Protein AF-A0A376KQH4-F1 (afdb_monomer)

Mean predicted aligned error: 8.5 Å

Secondary structure (DSSP, 8-state):
----SS-SS-PPPB-PPPPPTTS---SPPHHHHHHHTT--B---S-TTSHHHHHHHHHH--S-EEEES--SPPPHHHHTT-TT-EEEEESSSTTTT-SS-HHHHHHHTT-SEEEEEEEE--SSTT-SPEEEEEEEE------------

Nearest PDB structures (foldseek):
  5j63-assembly3_C  TM=9.941E-01  e=9.410E-21  Escherichia coli H736
  5j63-assembly1_A  TM=9.961E-01  e=7.734E-21  Escherichia coli H736
  5j63-assembly2_B  TM=9.945E-01  e=1.222E-20  Escherichia coli H736
  4wkg-assembly1_F  TM=9.958E-01  e=2.349E-20  Escherichia coli K-12
  2bln-assembly2_B  TM=9.992E-01  e=6.263E-20  Escherichia coli

InterPro domains:
  IPR002376 Formyl transferase, N-terminal [PF00551] (38-139)
  IPR036477 Formyl transferase, N-terminal domain superfamily [SSF53328] (18-140)

Foldseek 3Di:
DDDDDDDDDDDAEAAAADDDPPDDPPDDDPCVVCVVVVHHYDHDPDCQPVVNLVVLLVSQAQEAEAEPHQDDDDPSNQVSHPVGYKYKDFFDPPPQFDPDSVVVCVVVVPQKTWIWIFGDDNDGPPGHTPDIDMDGDDPPDPPPPPPD

Radius of gyration: 18.37 Å; Cα contacts (8 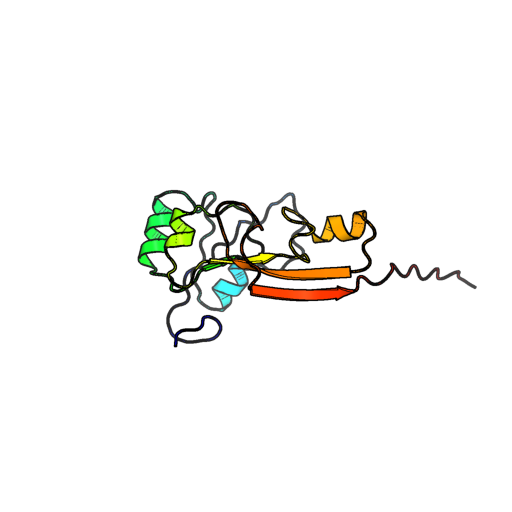Å, |Δi|>4): 207; chains: 1; bounding box: 41×34×65 Å

Solvent-accessible surface area (backbone atoms only — not comparable to full-atom values): 9390 Å² total; per-residue (Å²): 135,96,72,95,78,82,97,76,87,81,78,72,61,46,74,48,74,76,85,53,91,93,50,87,82,86,68,85,58,64,61,57,57,30,53,79,67,75,35,53,70,47,61,63,97,58,64,70,41,67,73,42,43,51,54,51,51,76,65,59,41,60,58,43,81,40,75,79,66,88,69,87,76,46,62,74,60,46,64,52,14,84,79,32,27,35,34,51,40,65,20,51,70,83,48,61,59,75,79,66,31,68,57,50,42,59,75,71,63,47,58,59,46,23,37,23,36,22,35,62,49,89,54,78,79,65,36,60,75,77,46,75,48,83,40,77,46,77,77,84,78,76,77,76,79,71,84,126

Sequence (148 aa):
MKLCWLPVTKLAPFLPIPDNPGEKAFYGSVARLAAERGIPVYAPDDVNHPLWVERIAQLSPDVIFSFYYRHLICDEILQLAPAGAFNLHGSLLPKYRGRAPLNWVLVNGETETGVTLHRMVKRADAGAIVAQLRIAIAPRRYRYYAAS

Organism: Escherichia coli (NCBI:txid562)

Structure (mmCIF, N/CA/C/O backbone):
data_AF-A0A376KQH4-F1
#
_entry.id   AF-A0A376KQH4-F1
#
loop_
_atom_site.group_PDB
_atom_site.id
_atom_site.type_symbol
_atom_site.label_atom_id
_atom_site.label_alt_id
_atom_site.label_comp_id
_atom_site.label_asym_id
_atom_site.label_entity_id
_atom_site.label_seq_id
_atom_site.pdbx_PDB_ins_code
_atom_site.Cartn_x
_atom_site.Cartn_y
_atom_site.Cartn_z
_atom_site.occupancy
_atom_site.B_iso_or_equiv
_atom_site.auth_seq_id
_atom_site.auth_comp_id
_atom_site.auth_asym_id
_atom_site.auth_atom_id
_atom_site.pdbx_PDB_model_num
ATOM 1 N N . MET A 1 1 ? -22.522 -10.847 3.068 1.00 29.39 1 MET A N 1
ATOM 2 C CA . MET A 1 1 ? -21.089 -11.091 2.797 1.00 29.39 1 MET A CA 1
ATOM 3 C C . MET A 1 1 ? -20.464 -9.745 2.442 1.00 29.39 1 MET A C 1
ATOM 5 O O . MET A 1 1 ? -20.775 -9.215 1.386 1.00 29.39 1 MET A O 1
ATOM 9 N N . LYS A 1 2 ? -19.743 -9.111 3.377 1.00 24.89 2 LYS A N 1
ATOM 10 C CA . LYS A 1 2 ? -19.206 -7.748 3.228 1.00 24.89 2 LYS A CA 1
ATOM 11 C C . LYS A 1 2 ? -17.871 -7.808 2.472 1.00 24.89 2 LYS A C 1
ATOM 13 O O . LYS A 1 2 ? -16.855 -8.163 3.056 1.00 24.89 2 LYS A O 1
ATOM 18 N N . LEU A 1 3 ? -17.892 -7.528 1.171 1.00 26.44 3 LEU A N 1
ATOM 19 C CA . LEU A 1 3 ? -16.695 -7.326 0.351 1.00 26.44 3 LEU A CA 1
ATOM 20 C C . LEU A 1 3 ? -16.523 -5.826 0.115 1.00 26.44 3 LEU A C 1
ATOM 22 O O . LEU A 1 3 ? -17.454 -5.148 -0.310 1.00 26.44 3 LEU A O 1
ATOM 26 N N . CYS A 1 4 ? -15.336 -5.313 0.413 1.00 29.00 4 CYS A N 1
ATOM 27 C CA . CYS A 1 4 ? -14.993 -3.913 0.237 1.00 29.00 4 CYS A CA 1
ATOM 28 C C . CYS A 1 4 ? -14.463 -3.703 -1.185 1.00 29.00 4 CYS A C 1
ATOM 30 O O . CYS A 1 4 ? -13.366 -4.159 -1.492 1.00 29.00 4 CYS A O 1
ATOM 32 N N . TRP A 1 5 ? -15.302 -3.108 -2.033 1.00 34.28 5 TRP A N 1
ATOM 33 C CA . TRP A 1 5 ? -15.055 -2.061 -3.042 1.00 34.28 5 TRP A CA 1
ATOM 34 C C . TRP A 1 5 ? -16.453 -1.730 -3.636 1.00 34.28 5 TRP A C 1
ATOM 36 O O . TRP A 1 5 ? -17.153 -2.662 -4.016 1.00 34.28 5 TRP A O 1
ATOM 46 N N . LEU A 1 6 ? -16.846 -0.440 -3.726 1.00 28.67 6 LEU A N 1
ATOM 47 C CA . LEU A 1 6 ? -18.142 0.124 -4.223 1.00 28.67 6 LEU A CA 1
ATOM 48 C C . LEU A 1 6 ? -19.269 0.338 -3.155 1.00 28.67 6 LEU A C 1
ATOM 50 O O . LEU A 1 6 ? -19.150 -0.142 -2.032 1.00 28.67 6 LEU A O 1
ATOM 54 N N . PRO A 1 7 ? -20.285 1.197 -3.417 1.00 36.62 7 PRO A N 1
ATOM 55 C CA . PRO A 1 7 ? -20.943 2.056 -2.427 1.00 36.62 7 PRO A CA 1
ATOM 56 C C . PRO A 1 7 ? -21.941 1.311 -1.533 1.00 36.62 7 PRO A C 1
ATOM 58 O O . PRO A 1 7 ? -22.999 0.946 -2.018 1.00 36.62 7 PRO A O 1
ATOM 61 N N . VAL A 1 8 ? -21.669 1.188 -0.227 1.00 27.72 8 VAL A N 1
ATOM 62 C CA . VAL A 1 8 ? -22.680 1.064 0.848 1.00 27.72 8 VAL A CA 1
ATOM 63 C C . VAL A 1 8 ? -22.061 1.581 2.162 1.00 27.72 8 VAL A C 1
ATOM 65 O O . VAL A 1 8 ? -21.148 0.978 2.708 1.00 27.72 8 VAL A O 1
ATOM 68 N N . THR A 1 9 ? -22.559 2.731 2.630 1.00 30.64 9 THR A N 1
ATOM 69 C CA . THR A 1 9 ? -22.520 3.276 4.008 1.00 30.64 9 THR A CA 1
ATO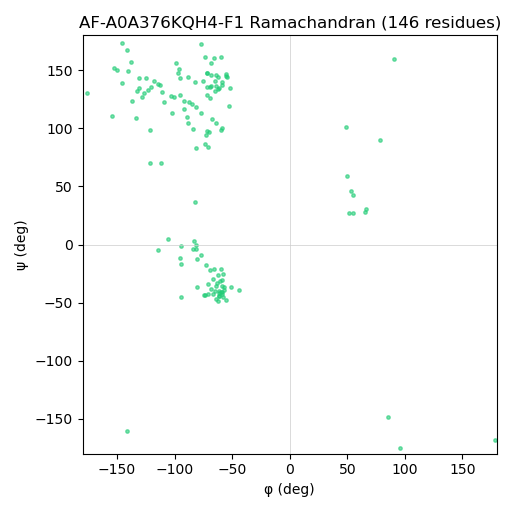M 70 C C . THR A 1 9 ? -21.176 3.296 4.770 1.00 30.64 9 THR A C 1
ATOM 72 O O . THR A 1 9 ? -20.814 2.328 5.427 1.00 30.64 9 THR A O 1
ATOM 75 N N . LYS A 1 10 ? -20.550 4.486 4.807 1.00 30.23 10 LYS A N 1
ATOM 76 C CA . LYS A 1 10 ? -19.358 4.916 5.581 1.00 30.23 10 LYS A CA 1
ATOM 77 C C . LYS A 1 10 ? -17.999 4.462 5.031 1.00 30.23 10 LYS A C 1
ATOM 79 O O . LYS A 1 10 ? -17.435 3.450 5.424 1.00 30.23 10 LYS A O 1
ATOM 84 N N . LEU A 1 11 ? -17.438 5.303 4.162 1.00 41.59 11 LEU A N 1
ATOM 85 C CA . LEU A 1 11 ? -16.007 5.301 3.863 1.00 41.59 11 LEU A CA 1
ATOM 86 C C . LEU A 1 11 ? -15.242 5.805 5.092 1.00 41.59 11 LEU A C 1
ATOM 88 O O . LEU A 1 11 ? -15.536 6.884 5.611 1.00 41.59 11 LEU A O 1
ATOM 92 N N . ALA A 1 12 ? -14.278 5.009 5.552 1.00 52.41 12 ALA A N 1
ATOM 93 C CA . ALA A 1 12 ? -13.262 5.460 6.492 1.00 52.41 12 ALA A CA 1
ATOM 94 C C . ALA A 1 12 ? -12.363 6.526 5.823 1.00 52.41 12 ALA A C 1
ATOM 96 O O . ALA A 1 12 ? -12.334 6.625 4.592 1.00 52.41 12 ALA A O 1
ATOM 97 N N . PRO A 1 13 ? -11.641 7.341 6.604 1.00 57.91 13 PRO A N 1
ATOM 98 C CA . PRO A 1 13 ? -10.820 8.418 6.084 1.00 57.91 13 PRO A CA 1
ATOM 99 C C . PRO A 1 13 ? -9.676 7.911 5.209 1.00 57.91 13 PRO A C 1
ATOM 101 O O . PRO A 1 13 ? -9.060 6.889 5.517 1.00 57.91 13 PRO A O 1
ATOM 104 N N . PHE A 1 14 ? -9.322 8.672 4.175 1.00 63.44 14 PHE A N 1
ATOM 105 C CA . PHE A 1 14 ? -8.050 8.479 3.485 1.00 63.44 14 PHE A CA 1
ATOM 106 C C . PHE A 1 14 ? -6.900 9.026 4.322 1.00 63.44 14 PHE A C 1
ATOM 108 O O . PHE A 1 14 ? -7.010 10.109 4.898 1.00 63.44 14 PHE A O 1
ATOM 115 N N . LEU A 1 15 ? -5.781 8.300 4.308 1.00 57.31 15 LEU A N 1
ATOM 116 C CA . LEU A 1 15 ? -4.529 8.723 4.922 1.00 57.31 15 LEU A CA 1
ATOM 117 C C . LEU A 1 15 ? -3.454 9.020 3.866 1.00 57.31 15 LEU A C 1
ATOM 119 O O . LEU A 1 15 ? -2.544 8.212 3.686 1.00 57.31 15 LEU A O 1
ATOM 123 N N . PRO A 1 16 ? -3.569 10.107 3.078 1.00 57.69 16 PRO A N 1
ATOM 124 C CA . PRO A 1 16 ? -2.507 10.498 2.167 1.00 57.69 16 PRO A CA 1
ATOM 125 C C . PRO A 1 16 ? -1.330 11.093 2.939 1.00 57.69 16 PRO A C 1
ATOM 127 O O . PRO A 1 16 ? -1.459 11.551 4.068 1.00 57.69 16 PRO A O 1
ATOM 130 N N . ILE A 1 17 ? -0.180 11.127 2.286 1.00 56.41 17 ILE A N 1
ATOM 131 C CA . ILE A 1 17 ? 1.000 11.839 2.777 1.00 56.41 17 ILE A CA 1
ATOM 132 C C . ILE A 1 17 ? 0.990 13.220 2.117 1.00 56.41 17 ILE A C 1
ATOM 134 O O . ILE A 1 17 ? 0.590 13.297 0.950 1.0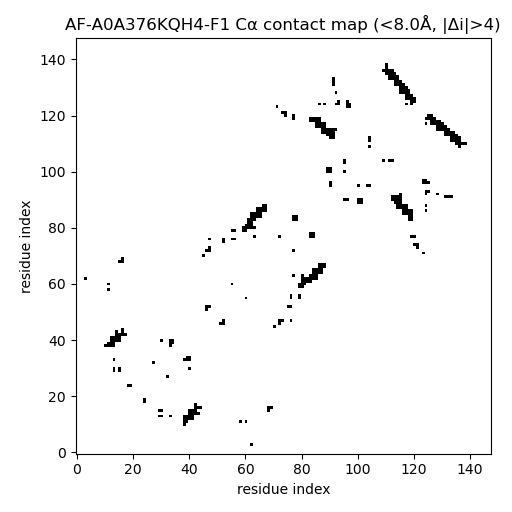0 56.41 17 ILE A O 1
ATOM 138 N N . PRO A 1 18 ? 1.404 14.297 2.808 1.00 60.50 18 PRO A N 1
ATOM 139 C CA . PRO A 1 18 ? 1.561 15.603 2.179 1.00 60.50 18 PRO A CA 1
ATOM 140 C C . PRO A 1 18 ? 2.500 15.544 0.965 1.00 60.50 18 PRO A C 1
ATOM 142 O O . PRO A 1 18 ? 3.475 14.786 0.956 1.00 60.50 18 PRO A O 1
ATOM 145 N N . ASP A 1 19 ? 2.225 16.366 -0.049 1.00 66.31 19 ASP A N 1
ATOM 146 C CA . ASP A 1 19 ? 3.106 16.490 -1.210 1.00 66.31 19 ASP A CA 1
ATOM 147 C C . ASP A 1 19 ? 4.484 17.016 -0.768 1.00 66.31 19 ASP A C 1
ATOM 149 O O . ASP A 1 19 ? 4.591 17.969 0.005 1.00 66.31 19 ASP A O 1
ATOM 153 N N . ASN A 1 20 ? 5.558 16.394 -1.264 1.00 64.56 20 ASN A N 1
ATOM 154 C CA . ASN A 1 20 ? 6.925 16.816 -0.965 1.00 64.56 20 ASN A CA 1
ATOM 155 C C . ASN A 1 20 ? 7.377 17.895 -1.970 1.00 64.56 20 ASN A C 1
ATOM 157 O O . ASN A 1 20 ? 7.436 17.590 -3.163 1.00 64.56 20 ASN A O 1
ATOM 161 N N . PRO A 1 21 ? 7.791 19.103 -1.532 1.00 64.19 21 PRO A N 1
ATOM 162 C CA . PRO A 1 21 ? 8.276 20.161 -2.425 1.00 64.19 21 PRO A CA 1
ATOM 163 C C . PRO A 1 21 ? 9.487 19.763 -3.285 1.00 64.19 21 PRO A C 1
ATOM 165 O O . PRO A 1 21 ? 9.707 20.336 -4.350 1.00 64.19 21 PRO A O 1
ATOM 168 N N . GLY A 1 22 ? 10.284 18.790 -2.829 1.00 67.62 22 GLY A N 1
ATOM 169 C CA . GLY A 1 22 ? 11.431 18.248 -3.562 1.00 67.62 22 GLY A CA 1
ATOM 170 C C . GLY A 1 22 ? 11.072 17.203 -4.625 1.00 67.62 22 GLY A C 1
ATOM 171 O O . GLY A 1 22 ? 11.955 16.736 -5.343 1.00 67.62 22 GLY A O 1
ATOM 172 N N . GLU A 1 23 ? 9.800 16.817 -4.743 1.00 65.94 23 GLU A N 1
ATOM 173 C CA . GLU A 1 23 ? 9.307 15.868 -5.738 1.00 65.94 23 GLU A CA 1
ATOM 174 C C . GLU A 1 23 ? 8.424 16.598 -6.754 1.00 65.94 23 GLU A C 1
ATOM 176 O O . GLU A 1 23 ? 7.511 17.339 -6.398 1.00 65.94 23 GLU A O 1
ATOM 181 N N . LYS A 1 24 ? 8.663 16.382 -8.053 1.00 60.44 24 LYS A N 1
ATOM 182 C CA . LYS A 1 24 ? 7.740 16.891 -9.072 1.00 60.44 24 LYS A CA 1
ATOM 183 C C . LYS A 1 24 ? 6.419 16.130 -8.954 1.00 60.44 24 LYS A C 1
ATOM 185 O O . LYS A 1 24 ? 6.350 14.964 -9.333 1.00 60.44 24 LYS A O 1
ATOM 190 N N . ALA A 1 25 ? 5.378 16.792 -8.462 1.00 66.50 25 ALA A N 1
ATOM 191 C CA . ALA A 1 25 ? 4.034 16.233 -8.371 1.00 66.50 25 ALA A CA 1
ATOM 192 C C . ALA A 1 25 ? 3.383 16.166 -9.765 1.00 66.50 25 ALA A C 1
ATOM 194 O O . ALA A 1 25 ? 2.703 17.088 -10.206 1.00 66.50 25 ALA A O 1
ATOM 195 N N . PHE A 1 26 ? 3.631 15.073 -10.489 1.00 73.69 26 PHE A N 1
ATOM 196 C CA . PHE A 1 26 ? 2.955 14.762 -11.760 1.00 73.69 26 PHE A CA 1
ATOM 197 C C . PHE A 1 26 ? 1.733 13.841 -11.573 1.00 73.69 26 PHE A C 1
ATOM 199 O O . PHE A 1 26 ? 1.075 13.476 -12.545 1.00 73.69 26 PHE A O 1
ATOM 206 N N . TYR A 1 27 ? 1.453 13.431 -10.333 1.00 73.75 27 TYR A N 1
ATOM 207 C CA . TYR A 1 27 ? 0.387 12.502 -9.957 1.00 73.75 27 TYR A CA 1
ATOM 208 C C . TYR A 1 27 ? -0.865 13.230 -9.449 1.00 73.75 27 TYR A C 1
ATOM 210 O O . TYR A 1 27 ? -0.805 14.364 -8.980 1.00 73.75 27 TYR A O 1
ATOM 218 N N . GLY A 1 28 ? -2.022 12.566 -9.540 1.00 76.81 28 GLY A N 1
ATOM 219 C CA . GLY A 1 28 ? -3.274 13.083 -8.985 1.00 76.81 28 GLY A CA 1
ATOM 220 C C . GLY A 1 28 ? -3.257 13.107 -7.452 1.00 76.81 28 GLY A C 1
ATOM 221 O O . GLY A 1 28 ? -2.696 12.217 -6.816 1.00 76.81 28 GLY A O 1
ATOM 222 N N . SER A 1 29 ? -3.908 14.108 -6.854 1.00 83.31 29 SER A N 1
ATOM 223 C CA . SER A 1 29 ? -4.004 14.235 -5.396 1.00 83.31 29 SER A CA 1
ATOM 224 C C . SER A 1 29 ? -5.113 13.344 -4.832 1.00 83.31 29 SER A C 1
ATOM 226 O O . SER A 1 29 ? -6.296 13.544 -5.120 1.00 83.31 29 SER A O 1
ATOM 228 N N . VAL A 1 30 ? -4.736 12.388 -3.976 1.00 82.31 30 VAL A N 1
ATOM 229 C CA . VAL A 1 30 ? -5.687 11.540 -3.231 1.00 82.31 30 VAL A CA 1
ATOM 230 C C . VAL A 1 30 ? -6.572 12.391 -2.320 1.00 82.31 30 VAL A C 1
ATOM 232 O O . VAL A 1 30 ? -7.775 12.157 -2.249 1.00 82.31 30 VAL A O 1
ATOM 235 N N . ALA A 1 31 ? -6.000 13.413 -1.674 1.00 79.38 31 ALA A N 1
ATOM 236 C CA . ALA A 1 31 ? -6.742 14.324 -0.806 1.00 79.38 31 ALA A CA 1
ATOM 237 C C . ALA A 1 31 ? -7.832 15.077 -1.579 1.00 79.38 31 ALA A C 1
ATOM 239 O O . ALA A 1 31 ? -8.976 15.144 -1.132 1.00 79.38 31 ALA A O 1
ATOM 240 N N . ARG A 1 32 ? -7.501 15.582 -2.775 1.00 78.88 32 ARG A N 1
ATOM 241 C CA . ARG A 1 32 ? -8.473 16.240 -3.654 1.00 78.88 32 ARG A CA 1
ATOM 242 C C . ARG A 1 32 ? -9.579 15.281 -4.090 1.00 78.88 32 ARG A C 1
ATOM 244 O O . ARG A 1 32 ? -10.750 15.621 -3.960 1.00 78.88 32 ARG A O 1
ATOM 251 N N . LEU A 1 33 ? -9.218 14.088 -4.565 1.00 84.12 33 LEU A N 1
ATOM 252 C CA . LEU A 1 33 ? -10.194 13.084 -4.995 1.00 84.12 33 LEU A CA 1
ATOM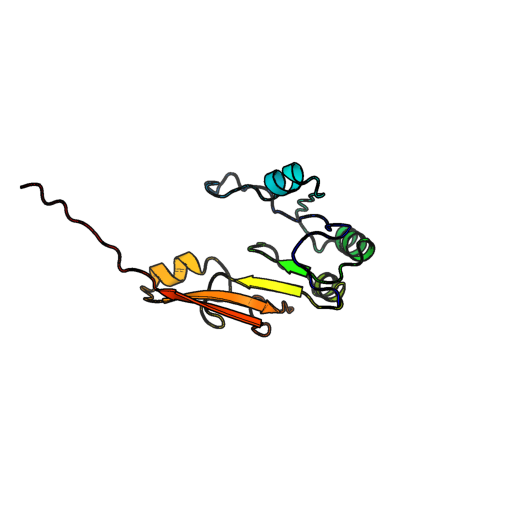 253 C C . LEU A 1 33 ? -11.142 12.692 -3.853 1.00 84.12 33 LEU A C 1
ATOM 255 O O . LEU A 1 33 ? -12.340 12.536 -4.065 1.00 84.12 33 LEU A O 1
ATOM 259 N N . ALA A 1 34 ? -10.623 12.543 -2.637 1.00 81.56 34 ALA A N 1
ATOM 260 C CA . ALA A 1 34 ? -11.428 12.238 -1.464 1.00 81.56 34 ALA A CA 1
ATOM 261 C C . ALA A 1 34 ? -12.371 13.394 -1.092 1.00 81.56 34 ALA A C 1
ATOM 263 O O . ALA A 1 34 ? -13.553 13.150 -0.847 1.00 81.56 34 ALA A O 1
ATOM 264 N N . ALA A 1 35 ? -11.895 14.642 -1.143 1.00 82.56 35 ALA A N 1
ATOM 265 C CA . ALA A 1 35 ? -12.717 15.830 -0.910 1.00 82.56 35 ALA A CA 1
ATOM 266 C C . ALA A 1 35 ? -13.861 15.956 -1.933 1.00 82.56 35 ALA A C 1
ATOM 268 O O . ALA A 1 35 ? -15.008 16.167 -1.542 1.00 82.56 35 ALA A O 1
ATOM 269 N N . GLU A 1 36 ? -13.585 15.728 -3.223 1.00 88.38 36 GLU A N 1
ATOM 270 C CA . GLU A 1 36 ? -14.593 15.702 -4.300 1.00 88.38 36 GLU A CA 1
ATOM 271 C C . GLU A 1 36 ? -15.678 14.631 -4.077 1.00 88.38 36 GLU A C 1
ATOM 273 O O . GLU A 1 36 ? -16.772 14.717 -4.633 1.00 88.38 36 GLU A O 1
ATOM 278 N N . ARG A 1 37 ? -15.391 13.615 -3.257 1.00 87.12 37 ARG A N 1
ATOM 279 C CA . ARG A 1 37 ? -16.309 12.519 -2.917 1.00 87.12 37 ARG A CA 1
ATOM 280 C C . ARG A 1 37 ? -16.879 12.620 -1.501 1.00 87.12 37 ARG A C 1
ATOM 282 O O . ARG A 1 37 ? -17.585 11.705 -1.083 1.00 87.12 37 ARG A O 1
ATOM 289 N N . GLY A 1 38 ? -16.582 13.696 -0.769 1.00 86.25 38 GLY A N 1
ATOM 290 C CA . GLY A 1 38 ? -17.036 13.891 0.611 1.00 86.25 38 GLY A CA 1
ATOM 291 C C . GLY A 1 38 ? -16.461 12.872 1.600 1.00 86.25 38 GLY A C 1
ATOM 292 O O . GLY A 1 38 ? -17.104 12.547 2.596 1.00 86.25 38 GLY A O 1
ATOM 293 N N . ILE A 1 39 ? -15.276 12.330 1.316 1.00 84.38 39 ILE A N 1
ATOM 294 C CA . ILE A 1 39 ? -14.610 11.333 2.156 1.00 84.38 39 ILE A CA 1
ATOM 295 C C . ILE A 1 39 ? -13.623 12.065 3.069 1.00 84.38 39 ILE A C 1
ATOM 297 O O . ILE A 1 39 ? -12.809 12.837 2.557 1.00 84.38 39 ILE A O 1
ATOM 301 N N . PRO A 1 40 ? -13.659 11.845 4.397 1.00 84.50 40 PRO A N 1
ATOM 302 C CA . PRO A 1 40 ? -12.695 12.449 5.308 1.00 84.50 40 PRO A CA 1
ATOM 303 C C . PRO A 1 40 ? -11.251 12.129 4.908 1.00 84.50 40 PRO A C 1
ATOM 305 O O . PRO A 1 40 ? -10.949 11.034 4.434 1.00 84.50 40 PRO A O 1
ATOM 308 N N . VAL A 1 41 ? -10.346 13.081 5.113 1.00 82.44 41 VAL A N 1
ATOM 309 C CA . VAL A 1 41 ? -8.925 12.932 4.788 1.00 82.44 41 VAL A CA 1
ATOM 310 C C . VAL A 1 41 ? -8.104 13.399 5.973 1.00 82.44 41 VAL A C 1
ATOM 312 O O . VAL A 1 41 ? -8.339 14.492 6.487 1.00 82.44 41 VAL A O 1
ATOM 315 N N . TYR A 1 42 ? -7.117 12.604 6.372 1.00 85.81 42 TYR A N 1
ATOM 316 C CA . TYR A 1 42 ? -6.128 13.002 7.367 1.00 85.81 42 TYR A CA 1
ATOM 317 C C . TYR A 1 42 ? -4.731 12.693 6.854 1.00 85.81 42 TYR A C 1
ATOM 319 O O . TYR A 1 42 ? -4.500 11.607 6.358 1.00 85.81 42 TYR A O 1
ATOM 327 N N . ALA A 1 43 ? -3.785 13.612 6.994 1.00 81.31 43 ALA A N 1
ATOM 328 C CA . ALA A 1 43 ? -2.410 13.392 6.552 1.00 81.31 43 ALA A CA 1
ATOM 329 C C . ALA A 1 43 ? -1.448 13.539 7.736 1.00 81.31 43 ALA A C 1
ATOM 331 O O . ALA A 1 43 ? -0.769 14.560 7.835 1.00 81.31 43 ALA A O 1
ATOM 332 N N . PRO A 1 44 ? -1.458 12.598 8.701 1.00 85.81 44 PRO A N 1
ATOM 333 C CA . PRO A 1 44 ? -0.550 12.681 9.832 1.00 85.81 44 PRO A CA 1
ATOM 334 C C . PRO A 1 44 ? 0.886 12.376 9.416 1.00 85.81 44 PRO A C 1
ATOM 336 O O . PRO A 1 44 ? 1.117 11.515 8.570 1.00 85.81 44 PRO A O 1
ATOM 339 N N . ASP A 1 45 ? 1.845 13.023 10.077 1.00 82.25 45 ASP A N 1
ATOM 340 C CA . ASP A 1 45 ? 3.268 12.730 9.875 1.00 82.25 45 ASP A CA 1
ATOM 341 C C . ASP A 1 45 ? 3.625 11.299 10.314 1.00 82.25 45 ASP A C 1
ATOM 343 O O . ASP A 1 45 ? 4.441 10.629 9.679 1.00 82.25 45 ASP A O 1
ATOM 347 N N . ASP A 1 46 ? 2.976 10.811 11.380 1.00 86.38 46 ASP A N 1
ATOM 348 C CA . ASP A 1 46 ? 3.067 9.426 11.843 1.00 86.38 46 ASP A CA 1
ATOM 349 C C . ASP A 1 46 ? 1.681 8.848 12.156 1.00 86.38 46 ASP A C 1
ATOM 351 O O . ASP A 1 46 ? 1.029 9.197 13.144 1.00 86.38 46 ASP A O 1
ATOM 355 N N . VAL A 1 47 ? 1.240 7.923 11.303 1.00 90.75 47 VAL A N 1
ATOM 356 C CA . VAL A 1 47 ? -0.013 7.178 11.483 1.00 90.75 47 VAL A CA 1
ATOM 357 C C . VAL A 1 47 ? 0.049 6.196 12.654 1.00 90.75 47 VAL A C 1
ATOM 359 O O . VAL A 1 47 ? -0.990 5.830 13.192 1.00 90.75 47 VAL A O 1
ATOM 362 N N . ASN A 1 48 ? 1.246 5.785 13.075 1.00 92.38 48 ASN A N 1
ATOM 363 C CA . ASN A 1 48 ? 1.427 4.817 14.156 1.00 92.38 48 ASN A CA 1
ATOM 364 C C . ASN A 1 48 ? 1.388 5.473 15.541 1.00 92.38 48 ASN A C 1
ATOM 366 O O . ASN A 1 48 ? 1.441 4.778 16.554 1.00 92.38 48 ASN A O 1
ATOM 370 N N . HIS A 1 49 ? 1.277 6.804 15.610 1.00 94.50 49 HIS A N 1
ATOM 371 C CA . HIS A 1 49 ? 1.110 7.498 16.878 1.00 94.50 49 HIS A CA 1
ATOM 372 C C . HIS A 1 49 ? -0.163 6.995 17.594 1.00 94.50 49 HIS A C 1
ATOM 374 O O . HIS A 1 49 ? -1.207 6.890 16.943 1.00 94.50 49 HIS A O 1
ATOM 380 N N . PRO A 1 50 ? -0.149 6.751 18.923 1.00 95.75 50 PRO A N 1
ATOM 381 C CA . PRO A 1 50 ? -1.275 6.144 19.648 1.00 95.75 50 PRO A CA 1
ATOM 382 C C . PRO A 1 50 ? -2.639 6.808 19.408 1.00 95.75 50 PRO A C 1
ATOM 384 O O . PRO A 1 50 ? -3.646 6.124 19.263 1.00 95.75 50 PRO A O 1
ATOM 387 N N . LEU A 1 51 ? -2.665 8.140 19.275 1.00 94.44 51 LEU A N 1
ATOM 388 C CA . LEU A 1 51 ? -3.881 8.893 18.932 1.00 94.44 51 LEU A CA 1
ATOM 389 C C . LEU A 1 51 ? -4.519 8.444 17.606 1.00 94.44 51 LEU A C 1
ATOM 391 O O . LEU A 1 51 ? -5.740 8.446 17.477 1.00 94.44 51 LEU A O 1
ATOM 395 N N . TRP A 1 52 ? -3.712 8.088 16.606 1.00 92.75 52 TRP A N 1
ATOM 396 C CA . TRP A 1 52 ? -4.205 7.602 15.319 1.00 92.75 52 TRP A CA 1
ATOM 397 C C . TRP A 1 52 ? -4.594 6.137 15.374 1.00 92.75 52 TRP A C 1
ATOM 399 O O . TRP A 1 52 ? -5.620 5.788 14.798 1.00 92.75 52 TRP A O 1
ATOM 409 N N . VAL A 1 53 ? -3.863 5.310 16.122 1.00 93.25 53 VAL A N 1
ATOM 410 C CA . VAL A 1 53 ? -4.270 3.923 16.392 1.00 93.25 53 VAL A CA 1
ATOM 411 C C . VAL A 1 53 ? -5.669 3.898 17.014 1.00 93.25 53 VAL A C 1
ATOM 413 O O . VAL A 1 53 ? -6.549 3.193 16.523 1.00 93.25 53 VAL A O 1
ATOM 416 N N . GLU A 1 54 ? -5.913 4.732 18.029 1.00 94.38 54 GLU A N 1
ATOM 417 C CA . GLU A 1 54 ? -7.219 4.841 18.686 1.00 94.38 54 GLU A CA 1
ATOM 418 C C . GLU A 1 54 ? -8.303 5.360 17.732 1.00 94.38 54 GLU A C 1
ATOM 420 O O . GLU A 1 54 ? -9.378 4.767 17.627 1.00 94.38 54 GLU A O 1
ATOM 425 N N . ARG A 1 55 ? -8.020 6.430 16.978 1.00 90.00 55 ARG A N 1
ATOM 426 C CA . ARG A 1 55 ? -8.962 6.960 15.978 1.00 90.00 55 ARG A CA 1
ATOM 427 C C . ARG A 1 55 ? -9.319 5.920 14.923 1.00 90.00 55 ARG A C 1
ATOM 429 O O . ARG A 1 55 ? -10.486 5.809 14.562 1.00 90.00 55 ARG A O 1
ATOM 436 N N . ILE A 1 56 ? -8.345 5.154 14.433 1.00 90.88 56 ILE A N 1
ATOM 437 C CA . ILE A 1 56 ? -8.586 4.094 13.449 1.00 90.88 56 ILE A CA 1
ATOM 438 C C . ILE A 1 56 ? -9.389 2.954 14.082 1.00 90.88 56 ILE A C 1
ATOM 440 O O . ILE A 1 56 ? -10.310 2.443 13.447 1.00 90.88 56 ILE A O 1
ATOM 444 N N . ALA A 1 57 ? -9.124 2.603 15.341 1.00 92.69 57 ALA A N 1
ATOM 445 C CA . ALA A 1 57 ? -9.894 1.588 16.059 1.00 92.69 57 ALA A CA 1
ATOM 446 C C . ALA A 1 57 ? -11.371 1.989 16.207 1.00 92.69 57 ALA A C 1
ATOM 448 O O . ALA A 1 57 ? -12.264 1.180 15.952 1.00 92.69 57 ALA A O 1
ATOM 449 N N . GLN A 1 58 ? -11.644 3.258 16.524 1.00 92.88 58 GLN A N 1
ATOM 450 C CA . GLN A 1 58 ? -13.007 3.796 16.633 1.00 92.88 58 GLN A CA 1
ATOM 451 C C . GLN A 1 58 ? -13.784 3.746 15.308 1.00 92.88 58 GLN A C 1
ATOM 453 O O . GLN A 1 58 ? -15.011 3.657 15.317 1.00 92.88 58 GLN A O 1
ATOM 458 N N . LEU A 1 59 ? -13.092 3.756 14.165 1.00 90.56 59 LEU A N 1
ATOM 459 C CA . LEU A 1 59 ? -13.727 3.578 12.857 1.00 90.56 59 LEU A CA 1
ATOM 460 C C . LEU A 1 59 ? -14.185 2.138 12.605 1.00 90.56 59 LEU A C 1
ATOM 462 O O . LEU A 1 59 ? -15.017 1.932 11.724 1.00 90.56 59 LEU A O 1
ATOM 466 N N . SER A 1 60 ? -13.667 1.167 13.366 1.00 92.50 60 SER A N 1
ATOM 467 C CA . SER A 1 60 ? -13.991 -0.261 13.245 1.00 92.50 60 SER A CA 1
ATOM 468 C C . SER A 1 60 ? -13.892 -0.774 11.796 1.00 92.50 60 SER A C 1
ATOM 470 O O . SER A 1 60 ? -14.895 -1.224 11.233 1.00 92.50 60 SER A O 1
ATOM 472 N N . PRO A 1 61 ? -12.714 -0.667 11.146 1.00 91.25 61 PRO A N 1
ATOM 473 C CA . PRO A 1 61 ? -12.565 -1.052 9.747 1.00 91.25 61 PRO A CA 1
ATOM 474 C C . PRO A 1 61 ? -12.775 -2.560 9.568 1.00 91.25 61 PRO A C 1
ATOM 476 O O . PRO A 1 61 ? -12.155 -3.351 10.262 1.00 91.25 61 PRO A O 1
ATOM 479 N N . ASP A 1 62 ? -13.585 -2.981 8.591 1.00 93.06 62 ASP A N 1
ATOM 480 C CA . ASP A 1 62 ? -13.707 -4.406 8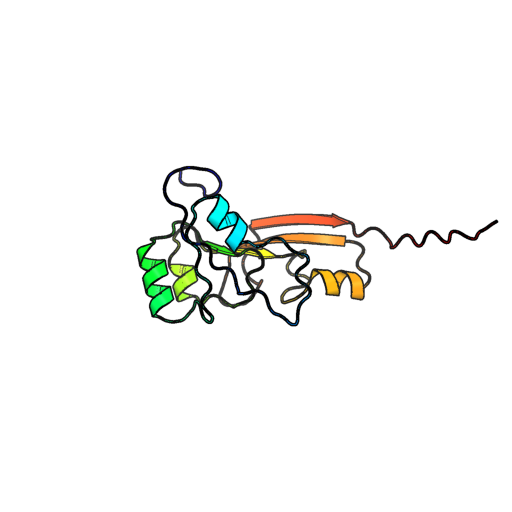.237 1.00 93.06 62 ASP A CA 1
ATOM 481 C C . ASP A 1 62 ? -12.428 -4.920 7.527 1.00 93.06 62 ASP A C 1
ATOM 483 O O . ASP A 1 62 ? -12.035 -6.077 7.687 1.00 93.06 62 ASP A O 1
ATOM 487 N N . VAL A 1 63 ? -11.770 -4.057 6.741 1.00 93.06 63 VAL A N 1
ATOM 488 C CA . VAL A 1 63 ? -10.566 -4.326 5.932 1.00 93.06 63 VAL A CA 1
ATOM 489 C C . VAL A 1 63 ? -9.728 -3.053 5.794 1.00 93.06 63 VAL A C 1
ATOM 491 O O . VAL A 1 63 ? -10.279 -1.952 5.761 1.00 93.06 63 VAL A O 1
ATOM 494 N N . ILE A 1 64 ? -8.407 -3.193 5.665 1.00 94.56 64 ILE A N 1
ATOM 495 C CA . ILE A 1 64 ? -7.485 -2.079 5.390 1.00 94.56 64 ILE A CA 1
ATOM 496 C C . ILE A 1 64 ? -6.841 -2.254 4.013 1.00 94.56 64 ILE A C 1
ATOM 498 O O . ILE A 1 64 ? -6.407 -3.348 3.652 1.00 94.56 64 ILE A O 1
ATOM 502 N N . PHE A 1 65 ? -6.730 -1.157 3.264 1.00 94.69 65 PHE A N 1
ATOM 503 C CA . PHE A 1 65 ? -5.999 -1.113 2.001 1.00 94.69 65 PHE A CA 1
ATOM 504 C C . PHE A 1 65 ? -4.903 -0.048 2.023 1.00 94.69 65 PHE A C 1
ATOM 506 O O . PHE A 1 65 ? -5.146 1.105 2.367 1.00 94.69 65 PHE A O 1
ATOM 513 N N . SER A 1 66 ? -3.715 -0.441 1.577 1.00 92.75 66 SER A N 1
ATOM 514 C CA . SER A 1 66 ? -2.594 0.433 1.260 1.00 92.75 66 SER A CA 1
ATOM 515 C C . SER A 1 66 ? -2.389 0.458 -0.255 1.00 92.75 66 SER A C 1
ATOM 517 O O . SER A 1 66 ? -2.168 -0.575 -0.891 1.00 92.75 66 SER A O 1
ATOM 519 N N . PHE A 1 67 ? -2.452 1.651 -0.842 1.00 91.31 67 PHE A N 1
ATOM 520 C CA . PHE A 1 67 ? -2.163 1.886 -2.255 1.00 91.31 67 PHE A CA 1
ATOM 521 C C . PHE A 1 67 ? -1.024 2.898 -2.351 1.00 91.31 67 PHE A C 1
ATOM 523 O O . PHE A 1 67 ? -1.252 4.096 -2.211 1.00 91.31 67 PHE A O 1
ATOM 530 N N . TYR A 1 68 ? 0.207 2.417 -2.559 1.00 86.44 68 TYR A N 1
ATOM 531 C CA . TYR A 1 68 ? 1.407 3.264 -2.653 1.00 86.44 68 TYR A CA 1
ATOM 532 C C . TYR A 1 68 ? 1.638 4.195 -1.439 1.00 86.44 68 TYR A C 1
ATOM 534 O O . TYR A 1 68 ? 2.279 5.242 -1.561 1.00 86.44 68 TYR A O 1
ATOM 542 N N . TYR A 1 69 ? 1.155 3.809 -0.253 1.00 85.12 69 TYR A N 1
ATOM 543 C CA . TYR A 1 69 ? 1.455 4.519 0.988 1.00 85.12 69 TYR A CA 1
ATOM 544 C C . TYR A 1 69 ? 2.931 4.319 1.364 1.00 85.12 69 TYR A C 1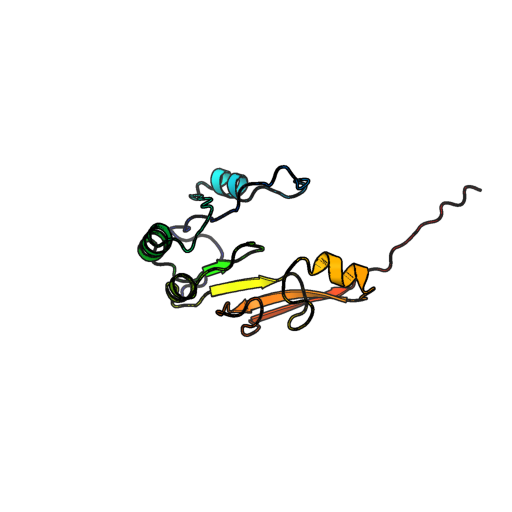
ATOM 546 O O . TYR A 1 69 ? 3.473 3.221 1.244 1.00 85.12 69 TYR A O 1
ATOM 554 N N . ARG A 1 70 ? 3.617 5.395 1.764 1.00 78.81 70 ARG A N 1
ATOM 555 C CA . ARG A 1 70 ? 5.089 5.406 1.885 1.00 78.81 70 ARG A CA 1
ATOM 556 C C . ARG A 1 70 ? 5.609 5.098 3.288 1.00 78.81 70 ARG A C 1
ATOM 558 O O . ARG A 1 70 ? 6.800 4.810 3.404 1.00 78.81 70 ARG A O 1
ATOM 565 N N . HIS A 1 71 ? 4.767 5.179 4.318 1.00 83.50 71 HIS A N 1
ATOM 566 C CA . HIS A 1 71 ? 5.156 4.884 5.700 1.00 83.50 71 HIS A CA 1
ATOM 567 C C . HIS A 1 71 ? 4.762 3.455 6.063 1.00 83.50 71 HIS A C 1
ATOM 569 O O . HIS A 1 71 ? 3.759 2.927 5.583 1.00 83.50 71 HIS A O 1
ATOM 575 N N . LEU A 1 72 ? 5.561 2.826 6.922 1.00 88.06 72 LEU A N 1
ATOM 576 C CA . LEU A 1 72 ? 5.207 1.531 7.486 1.00 88.06 72 LEU A CA 1
ATOM 577 C C . LEU A 1 72 ? 4.011 1.707 8.430 1.00 88.06 72 LEU A C 1
ATOM 579 O O . LEU A 1 72 ? 3.991 2.646 9.223 1.00 88.06 72 LEU A O 1
ATOM 583 N N . ILE A 1 73 ? 3.040 0.802 8.337 1.00 91.88 73 ILE A N 1
ATOM 584 C CA . ILE A 1 73 ? 1.885 0.739 9.236 1.00 91.88 73 ILE A CA 1
ATOM 585 C C . ILE A 1 73 ? 2.156 -0.371 10.255 1.00 91.88 73 ILE A C 1
ATOM 587 O O . ILE A 1 73 ? 2.499 -1.489 9.861 1.00 91.88 73 ILE A O 1
ATOM 591 N N . CYS A 1 74 ? 2.057 -0.055 11.544 1.00 94.00 74 CYS A N 1
ATOM 592 C CA . CYS A 1 74 ? 2.349 -0.977 12.635 1.00 94.00 74 CYS A CA 1
ATOM 593 C C . CYS A 1 74 ? 1.321 -2.111 12.727 1.00 94.00 74 CYS A C 1
ATOM 595 O O . CYS A 1 74 ? 0.169 -1.975 12.308 1.00 94.00 74 CYS A O 1
ATOM 597 N N . ASP A 1 75 ? 1.738 -3.232 13.322 1.00 95.12 75 ASP A N 1
ATOM 598 C CA . ASP A 1 75 ? 0.875 -4.402 13.495 1.00 95.12 75 ASP A CA 1
ATOM 599 C C . ASP A 1 75 ? -0.385 -4.070 14.315 1.00 95.12 75 ASP A C 1
ATOM 601 O O . ASP A 1 75 ? -1.427 -4.658 14.036 1.00 95.12 75 ASP A O 1
ATOM 605 N N . GLU A 1 76 ? -0.332 -3.106 15.251 1.00 95.81 76 GLU A N 1
ATOM 606 C CA . GLU A 1 76 ? -1.522 -2.691 16.009 1.00 95.81 76 GLU A CA 1
ATOM 607 C C . GLU A 1 76 ? -2.634 -2.213 15.076 1.00 95.81 76 GLU A C 1
ATOM 609 O O . GLU A 1 76 ? -3.768 -2.650 15.224 1.00 95.81 76 GLU A O 1
ATOM 614 N N . ILE A 1 77 ? -2.311 -1.388 14.074 1.00 95.31 77 ILE A N 1
ATOM 615 C CA . ILE A 1 77 ? -3.287 -0.909 13.087 1.00 95.31 77 ILE A CA 1
ATOM 616 C C . ILE A 1 77 ? -3.703 -2.035 12.140 1.00 95.31 77 ILE A C 1
ATOM 618 O O . ILE A 1 77 ? -4.890 -2.176 11.844 1.00 95.31 77 ILE A O 1
ATOM 622 N N . LEU A 1 78 ? -2.754 -2.851 11.666 1.00 94.50 78 LEU A N 1
ATOM 623 C CA . LEU A 1 78 ? -3.057 -3.944 10.732 1.00 94.50 78 LEU A CA 1
ATOM 624 C C . LEU A 1 78 ? -4.032 -4.971 11.333 1.00 94.50 78 LEU A C 1
ATOM 626 O O . LEU A 1 78 ? -4.821 -5.562 10.595 1.00 94.50 78 LEU A O 1
ATOM 630 N N . GLN A 1 79 ? -3.988 -5.168 12.654 1.00 95.44 79 GLN A N 1
ATOM 631 C CA . GLN A 1 79 ? -4.851 -6.096 13.389 1.00 95.44 79 GLN A CA 1
ATOM 632 C C . GLN A 1 79 ? -6.249 -5.543 13.696 1.00 95.44 79 GLN A C 1
ATOM 634 O O . GLN A 1 79 ? -7.131 -6.325 14.045 1.00 95.44 79 GLN A O 1
ATOM 639 N N . LEU A 1 80 ? -6.492 -4.236 13.525 1.00 95.31 80 LEU A N 1
ATOM 640 C CA . LEU A 1 80 ? -7.821 -3.642 13.741 1.00 95.31 80 LEU A CA 1
ATOM 641 C C . LEU A 1 80 ? -8.866 -4.137 12.736 1.00 95.31 80 LEU A C 1
ATOM 643 O O . LEU A 1 80 ? -10.062 -4.036 13.002 1.00 95.31 80 LEU A O 1
ATOM 647 N N . ALA A 1 81 ? -8.425 -4.654 11.587 1.00 94.50 81 ALA A N 1
ATOM 648 C CA . ALA A 1 81 ? -9.303 -5.096 10.518 1.00 94.50 81 ALA A CA 1
ATOM 649 C C . ALA A 1 81 ? -9.459 -6.628 10.484 1.00 94.50 81 ALA A C 1
ATOM 651 O O . ALA A 1 81 ? -8.508 -7.326 10.121 1.00 94.50 81 ALA A O 1
ATOM 652 N N . PRO A 1 82 ? -10.653 -7.185 10.767 1.00 92.56 82 PRO A N 1
ATOM 653 C CA . PRO A 1 82 ? -10.855 -8.631 10.856 1.00 92.56 82 PRO A CA 1
ATOM 654 C C . PRO A 1 82 ? -10.686 -9.363 9.515 1.00 92.56 82 PRO A C 1
ATOM 656 O O . PRO A 1 82 ? -10.248 -10.512 9.501 1.00 92.56 82 PRO A O 1
ATOM 659 N N . ALA A 1 83 ? -10.975 -8.728 8.370 1.00 94.44 83 ALA A N 1
ATOM 660 C CA . ALA A 1 83 ? -10.683 -9.317 7.055 1.00 94.44 83 ALA A CA 1
ATOM 661 C C . ALA A 1 83 ? -9.187 -9.213 6.669 1.00 94.44 83 ALA A C 1
ATOM 663 O O . ALA A 1 83 ? -8.729 -9.841 5.700 1.00 94.44 83 ALA A O 1
ATOM 664 N N . GLY A 1 84 ? -8.415 -8.458 7.454 1.00 94.38 84 GLY A N 1
ATOM 665 C CA . GLY A 1 84 ? -6.994 -8.192 7.292 1.00 94.38 84 GLY A CA 1
ATOM 666 C C . GLY A 1 84 ? -6.689 -6.883 6.566 1.00 94.38 84 GLY A C 1
ATOM 667 O O . GLY A 1 84 ? -7.572 -6.100 6.214 1.00 94.38 84 GLY A O 1
ATOM 668 N N . ALA A 1 85 ? -5.398 -6.671 6.325 1.00 96.25 85 ALA A N 1
ATOM 669 C CA . ALA A 1 85 ? -4.862 -5.522 5.613 1.00 96.25 85 ALA A CA 1
ATOM 670 C C . ALA A 1 85 ? -4.146 -5.965 4.331 1.00 96.25 85 ALA A C 1
ATOM 672 O O . ALA A 1 85 ? -3.454 -6.990 4.324 1.00 96.25 85 ALA A O 1
ATOM 673 N N . PHE A 1 86 ? -4.295 -5.202 3.250 1.00 97.06 86 PHE A N 1
ATOM 674 C CA . PHE A 1 86 ? -3.752 -5.530 1.933 1.00 97.06 86 PHE A CA 1
ATOM 675 C C . PHE A 1 86 ? -3.002 -4.350 1.328 1.00 97.06 86 PHE A C 1
ATOM 677 O O . PHE A 1 86 ? -3.432 -3.209 1.451 1.00 97.06 86 PHE A O 1
ATOM 684 N N . ASN A 1 87 ? -1.908 -4.633 0.629 1.00 96.31 87 ASN A N 1
ATOM 685 C CA . ASN A 1 87 ? -1.115 -3.637 -0.075 1.00 96.31 87 ASN A CA 1
ATOM 686 C C . ASN A 1 87 ? -1.055 -3.959 -1.570 1.00 96.31 87 ASN A C 1
ATOM 688 O O . ASN A 1 87 ? -0.856 -5.116 -1.955 1.00 96.31 87 ASN A O 1
ATOM 692 N N . LEU A 1 88 ? -1.232 -2.930 -2.399 1.00 95.19 88 LEU A N 1
ATOM 693 C CA . LEU A 1 88 ? -0.968 -2.996 -3.832 1.00 95.19 88 LEU A CA 1
ATOM 694 C C . LEU A 1 88 ? 0.469 -2.553 -4.095 1.00 95.19 88 LEU A C 1
ATOM 696 O O . LEU A 1 88 ? 0.825 -1.394 -3.881 1.00 95.19 88 LEU A O 1
ATOM 700 N N . HIS A 1 89 ? 1.271 -3.477 -4.608 1.00 96.06 89 HIS A N 1
ATOM 701 C CA . HIS A 1 89 ? 2.678 -3.264 -4.899 1.00 96.06 89 HIS A CA 1
ATOM 702 C C . HIS A 1 89 ? 2.957 -3.305 -6.401 1.00 96.06 89 HIS A C 1
ATOM 704 O O . HIS A 1 89 ? 2.456 -4.173 -7.116 1.00 96.06 89 HIS A O 1
ATOM 710 N N . GLY A 1 90 ? 3.787 -2.380 -6.880 1.00 94.81 90 GLY A N 1
ATOM 711 C CA . GLY A 1 90 ? 4.084 -2.178 -8.303 1.00 94.81 90 GLY A CA 1
ATOM 712 C C . GLY A 1 90 ? 5.146 -3.113 -8.888 1.00 94.81 90 GLY A C 1
ATOM 713 O O . GLY A 1 90 ? 5.966 -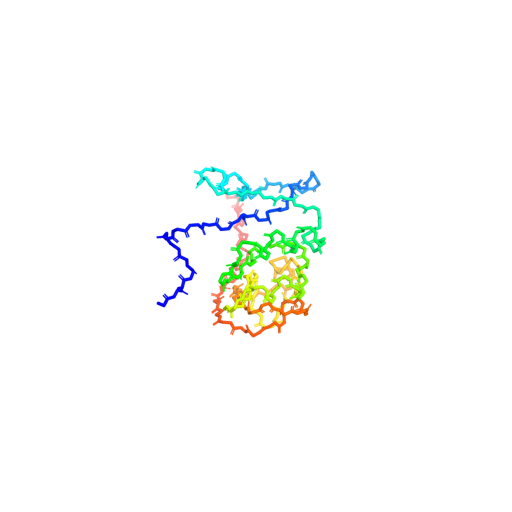2.657 -9.684 1.00 94.81 90 GLY A O 1
ATOM 714 N N . SER A 1 91 ? 5.192 -4.374 -8.457 1.00 96.69 91 SER A N 1
ATOM 715 C CA . SER A 1 91 ? 6.065 -5.393 -9.048 1.00 96.69 91 SER A CA 1
ATOM 716 C C . SER A 1 91 ? 5.436 -6.787 -9.029 1.00 96.69 91 SER A C 1
ATOM 718 O O . SER A 1 91 ? 4.399 -7.020 -8.402 1.00 96.69 91 SER A O 1
ATOM 720 N N . LEU A 1 92 ? 6.111 -7.743 -9.678 1.00 97.50 92 LEU A N 1
ATOM 721 C CA . LEU A 1 92 ? 5.856 -9.176 -9.534 1.00 97.50 92 LEU A CA 1
ATOM 722 C C . LEU A 1 92 ? 6.548 -9.728 -8.279 1.00 97.50 92 LEU A C 1
ATOM 724 O O . LEU A 1 92 ? 7.645 -10.289 -8.353 1.00 97.50 92 LEU A O 1
ATOM 728 N N . LEU A 1 93 ? 5.915 -9.578 -7.113 1.00 97.56 93 LEU A N 1
ATOM 729 C CA . LEU A 1 93 ? 6.421 -10.168 -5.872 1.00 97.56 93 LEU A CA 1
ATOM 730 C C . LEU A 1 93 ? 6.639 -11.690 -6.017 1.00 97.56 93 LEU A C 1
ATOM 732 O O . LEU A 1 93 ? 5.855 -12.356 -6.695 1.00 97.56 93 LEU A O 1
ATOM 736 N N . PRO A 1 94 ? 7.685 -12.254 -5.377 1.00 97.00 94 PRO A N 1
ATOM 737 C CA . PRO A 1 94 ? 8.579 -11.616 -4.404 1.00 97.00 94 PRO A CA 1
ATOM 738 C C . PRO A 1 94 ? 9.731 -10.793 -5.015 1.00 97.00 94 PRO A C 1
ATOM 740 O O . PRO A 1 94 ? 10.554 -10.278 -4.257 1.00 97.00 94 PRO A O 1
ATOM 743 N N . LYS A 1 95 ? 9.822 -10.650 -6.345 1.00 97.00 95 LYS A N 1
ATOM 744 C CA . LYS A 1 95 ? 10.845 -9.801 -6.975 1.00 97.00 95 LYS A CA 1
ATOM 745 C C . LYS A 1 95 ? 10.529 -8.319 -6.752 1.00 97.00 95 LYS A C 1
ATOM 747 O O . LYS A 1 95 ? 9.366 -7.921 -6.711 1.00 97.00 95 LYS A O 1
ATOM 752 N N . TYR A 1 96 ? 11.573 -7.495 -6.645 1.00 95.88 96 TYR A N 1
ATOM 753 C CA . TYR A 1 96 ? 11.456 -6.037 -6.504 1.00 95.88 96 TYR A CA 1
ATOM 754 C C . TYR A 1 96 ? 10.576 -5.585 -5.321 1.00 95.88 96 TYR A C 1
ATOM 756 O O . TYR A 1 96 ? 9.768 -4.667 -5.452 1.00 95.88 96 TYR A O 1
ATOM 764 N N . ARG A 1 97 ? 10.723 -6.233 -4.155 1.00 93.50 97 ARG A N 1
ATOM 765 C CA . ARG A 1 97 ? 10.207 -5.710 -2.874 1.00 93.50 97 ARG A CA 1
ATOM 766 C C . ARG A 1 97 ? 10.830 -4.354 -2.544 1.00 93.50 97 ARG A C 1
ATOM 768 O O . ARG A 1 97 ? 11.927 -4.042 -3.008 1.00 93.50 97 ARG A O 1
ATOM 775 N N . GLY A 1 98 ? 10.190 -3.605 -1.655 1.00 89.00 98 GLY A N 1
ATOM 776 C CA . GLY A 1 98 ? 10.711 -2.339 -1.172 1.00 89.00 98 GLY A CA 1
ATOM 777 C C . GLY A 1 98 ? 10.336 -1.184 -2.090 1.00 89.00 98 GLY A C 1
ATOM 778 O O . GLY A 1 98 ? 9.260 -1.138 -2.673 1.00 89.00 98 GLY A O 1
ATOM 779 N N . ARG A 1 99 ? 11.201 -0.178 -2.177 1.00 88.69 99 ARG A N 1
ATOM 780 C CA . ARG A 1 99 ? 10.815 1.127 -2.730 1.00 88.69 99 ARG A CA 1
ATOM 781 C C . ARG A 1 99 ? 11.185 1.253 -4.204 1.00 88.69 99 ARG A C 1
ATOM 783 O O . ARG A 1 99 ? 12.172 0.687 -4.663 1.00 88.69 99 ARG A O 1
ATOM 790 N N . ALA A 1 100 ? 10.404 2.064 -4.915 1.00 88.31 100 ALA A N 1
ATOM 791 C CA . ALA A 1 100 ? 10.621 2.424 -6.316 1.00 88.31 100 ALA A CA 1
ATOM 792 C C . ALA A 1 100 ? 10.798 1.227 -7.289 1.00 88.31 100 ALA A C 1
ATOM 794 O O . ALA A 1 100 ? 11.692 1.273 -8.139 1.00 88.31 100 ALA A O 1
ATOM 795 N N . PRO A 1 101 ? 9.949 0.175 -7.227 1.00 90.88 101 PRO A N 1
ATOM 796 C CA . PRO A 1 101 ? 10.091 -1.002 -8.091 1.00 90.88 101 PRO A CA 1
ATOM 797 C C . PRO A 1 101 ? 10.033 -0.656 -9.583 1.00 90.88 101 PRO A C 1
ATOM 799 O O . PRO A 1 101 ? 10.782 -1.231 -10.365 1.00 90.88 101 PRO A O 1
ATOM 802 N N . LEU A 1 102 ? 9.214 0.333 -9.966 1.00 88.81 102 LEU A N 1
ATOM 803 C CA . LEU A 1 102 ? 9.108 0.817 -11.345 1.00 88.81 102 LEU A CA 1
ATOM 804 C C . LEU A 1 102 ? 10.456 1.292 -11.909 1.00 88.81 102 LEU A C 1
ATOM 806 O O . LEU A 1 102 ? 10.764 1.036 -13.068 1.00 88.81 102 LEU A O 1
ATOM 810 N N . ASN A 1 103 ? 11.272 1.962 -11.095 1.00 89.31 103 ASN A N 1
ATOM 811 C CA . ASN A 1 103 ? 12.573 2.454 -11.541 1.00 89.31 103 ASN A CA 1
ATOM 812 C C . ASN A 1 103 ? 13.563 1.294 -11.674 1.00 89.31 103 ASN A C 1
ATOM 814 O O . ASN A 1 103 ? 14.282 1.205 -12.664 1.00 89.31 103 ASN A O 1
ATOM 818 N N . TRP A 1 104 ? 13.568 0.383 -10.701 1.00 92.94 104 TRP A N 1
ATOM 819 C CA . TRP A 1 104 ? 14.500 -0.740 -10.673 1.00 92.94 104 TRP A CA 1
ATOM 820 C C . TRP A 1 104 ? 14.302 -1.725 -11.824 1.00 92.94 104 TRP A C 1
ATOM 822 O O . TRP A 1 104 ? 15.293 -2.153 -12.409 1.00 92.94 104 TRP A O 1
ATOM 832 N N . VAL A 1 105 ? 13.056 -2.040 -12.200 1.00 95.00 105 VAL A N 1
ATOM 833 C CA . VAL A 1 105 ? 12.803 -2.930 -13.350 1.00 95.00 105 VAL A CA 1
ATOM 834 C C . VAL A 1 105 ? 13.324 -2.329 -14.659 1.00 95.00 105 VAL A C 1
ATOM 836 O O . VAL A 1 105 ? 13.830 -3.053 -15.508 1.00 95.00 105 VAL A O 1
ATOM 839 N N . LEU A 1 106 ? 13.279 -0.999 -14.804 1.00 92.25 106 LEU A N 1
ATOM 840 C CA . LEU A 1 106 ? 13.830 -0.307 -15.971 1.00 92.25 106 LEU A CA 1
ATOM 841 C C . LEU A 1 106 ? 15.362 -0.248 -15.939 1.00 92.25 106 LEU A C 1
ATOM 843 O O . LEU A 1 106 ? 15.997 -0.502 -16.958 1.00 92.25 106 LEU A O 1
ATOM 847 N N . VAL A 1 107 ? 15.955 0.064 -14.781 1.00 92.44 107 VAL A N 1
ATOM 848 C CA . VAL A 1 107 ? 17.419 0.097 -14.593 1.00 92.44 107 VAL A CA 1
ATOM 849 C C . VAL A 1 107 ? 18.042 -1.265 -14.890 1.00 92.44 107 VAL A C 1
ATOM 851 O O . VAL A 1 107 ? 19.076 -1.335 -15.547 1.00 92.44 107 VAL A O 1
ATOM 854 N N . ASN A 1 108 ? 17.389 -2.343 -14.459 1.00 94.62 108 ASN A N 1
ATOM 855 C CA . ASN A 1 108 ? 17.871 -3.706 -14.657 1.00 94.62 108 ASN A CA 1
ATOM 856 C C . ASN A 1 108 ? 17.552 -4.272 -16.050 1.00 94.62 108 ASN A C 1
ATOM 858 O O . ASN A 1 108 ? 17.916 -5.410 -16.337 1.00 94.62 108 ASN A O 1
ATOM 862 N N . GLY A 1 109 ? 16.884 -3.502 -16.916 1.00 93.81 109 GLY A N 1
ATOM 863 C CA . GLY A 1 109 ? 16.546 -3.933 -18.272 1.00 93.81 109 GLY A CA 1
ATOM 864 C C . GLY A 1 109 ? 15.551 -5.094 -18.319 1.00 93.81 109 GLY A C 1
ATOM 865 O O . GLY A 1 109 ? 15.615 -5.909 -19.239 1.00 93.81 109 GLY A O 1
ATOM 866 N N . GLU A 1 110 ? 14.649 -5.190 -17.340 1.00 96.31 110 GLU A N 1
ATOM 867 C CA . GLU A 1 110 ? 13.618 -6.228 -17.317 1.00 96.31 110 GLU A CA 1
ATOM 868 C C . GLU A 1 110 ? 12.683 -6.099 -18.526 1.00 96.31 110 GLU A C 1
ATOM 870 O O . GLU A 1 110 ? 12.334 -5.001 -18.966 1.00 96.31 110 GLU A O 1
ATOM 875 N N . THR A 1 111 ? 12.234 -7.239 -19.047 1.00 95.69 111 THR A N 1
ATOM 876 C CA . THR A 1 111 ? 11.267 -7.310 -20.156 1.00 95.69 111 THR A CA 1
ATOM 877 C C . THR A 1 111 ? 9.829 -7.481 -19.672 1.00 95.69 111 THR A C 1
ATOM 879 O O . THR A 1 111 ? 8.885 -7.305 -20.442 1.00 95.69 111 THR A O 1
ATOM 882 N N . GLU A 1 112 ? 9.641 -7.785 -18.388 1.00 96.69 112 GLU A N 1
ATOM 883 C CA . GLU A 1 112 ? 8.341 -7.874 -17.734 1.00 96.69 112 GLU A CA 1
ATOM 884 C C . GLU A 1 112 ? 8.381 -7.279 -16.323 1.00 96.69 112 GLU A C 1
ATOM 886 O O . GLU A 1 112 ? 9.381 -7.316 -15.611 1.00 96.69 112 GLU A O 1
ATOM 891 N N . THR A 1 113 ? 7.245 -6.738 -15.906 1.00 97.81 113 THR A N 1
ATOM 892 C CA . THR A 1 113 ? 6.948 -6.362 -14.526 1.00 97.81 113 THR A CA 1
ATOM 893 C C . THR A 1 113 ? 5.484 -6.697 -14.248 1.00 97.81 113 THR A C 1
ATOM 895 O O . THR A 1 113 ? 4.882 -7.529 -14.929 1.00 97.81 113 THR A O 1
ATOM 898 N N . GLY A 1 114 ? 4.886 -6.101 -13.228 1.00 97.06 114 GLY A N 1
ATOM 899 C CA . GLY A 1 114 ? 3.493 -6.320 -12.916 1.00 97.06 114 GLY A CA 1
ATOM 900 C C . GLY A 1 114 ? 3.040 -5.574 -11.683 1.00 97.06 114 GLY A C 1
ATOM 901 O O . GLY A 1 114 ? 3.743 -4.719 -11.151 1.00 97.06 114 GLY A O 1
ATOM 902 N N . VAL A 1 115 ? 1.851 -5.938 -11.232 1.00 97.56 115 VAL A N 1
ATOM 903 C CA . VAL A 1 115 ? 1.269 -5.470 -9.979 1.00 97.56 115 VAL A CA 1
ATOM 904 C C . VAL A 1 115 ? 0.887 -6.671 -9.131 1.00 97.56 115 VAL A C 1
ATOM 906 O O . VAL A 1 115 ? 0.427 -7.688 -9.653 1.00 97.56 115 VAL A O 1
ATOM 909 N N . THR A 1 116 ? 1.070 -6.558 -7.821 1.00 98.31 116 THR A N 1
ATOM 910 C CA . THR A 1 116 ? 0.705 -7.597 -6.858 1.00 98.31 116 THR A CA 1
ATOM 911 C C . THR A 1 116 ? -0.147 -7.006 -5.749 1.00 98.31 116 THR A C 1
ATOM 913 O O . THR A 1 116 ? 0.277 -6.067 -5.083 1.00 98.31 116 THR A O 1
ATOM 916 N N . LEU A 1 117 ? -1.314 -7.595 -5.501 1.00 98.19 117 LEU A N 1
ATOM 917 C CA . LEU A 1 117 ? -2.065 -7.395 -4.267 1.00 98.19 117 LEU A CA 1
ATOM 918 C C . LEU A 1 117 ? -1.646 -8.482 -3.275 1.00 98.19 117 LEU A C 1
ATOM 920 O O . LEU A 1 117 ? -1.755 -9.673 -3.577 1.00 98.19 117 LEU A O 1
ATOM 924 N N . HIS A 1 118 ? -1.181 -8.096 -2.093 1.00 98.19 118 HIS A N 1
ATOM 925 C CA . HIS A 1 118 ? -0.742 -9.041 -1.067 1.00 98.19 118 HIS A CA 1
ATOM 926 C C . HIS A 1 118 ? -1.222 -8.624 0.323 1.00 98.19 118 HIS A C 1
ATOM 928 O O . HIS A 1 118 ? -1.494 -7.451 0.571 1.00 98.19 118 HIS A O 1
ATOM 934 N N . ARG A 1 119 ? -1.310 -9.582 1.251 1.00 97.50 119 ARG A N 1
ATOM 935 C CA . ARG A 1 119 ? -1.565 -9.283 2.667 1.00 97.50 119 ARG A CA 1
ATOM 936 C C . ARG A 1 119 ? -0.398 -8.498 3.256 1.00 97.50 119 ARG A C 1
ATOM 938 O O . ARG A 1 119 ? 0.763 -8.780 2.954 1.00 97.50 119 ARG A O 1
ATOM 945 N N . MET A 1 120 ? -0.697 -7.526 4.101 1.00 96.88 120 MET A N 1
ATOM 946 C CA . MET A 1 120 ? 0.305 -6.803 4.873 1.00 96.88 120 MET A CA 1
ATOM 947 C C . MET A 1 120 ? 0.678 -7.608 6.115 1.00 96.88 120 MET A C 1
ATOM 949 O O . MET A 1 120 ? -0.171 -8.219 6.757 1.00 96.88 120 MET A O 1
ATOM 953 N N . VAL A 1 121 ? 1.968 -7.612 6.424 1.00 94.00 121 VAL A N 1
ATOM 954 C CA . VAL A 1 121 ? 2.563 -8.192 7.631 1.00 94.00 121 VAL A CA 1
ATOM 955 C C . VAL A 1 121 ? 3.679 -7.254 8.087 1.00 94.00 121 VAL A C 1
ATOM 957 O O . VAL A 1 121 ? 4.130 -6.421 7.297 1.00 94.00 121 VAL A O 1
ATOM 960 N N . LYS A 1 122 ? 4.191 -7.439 9.307 1.00 90.00 122 LYS A N 1
ATOM 961 C CA . LYS A 1 122 ? 5.296 -6.649 9.877 1.00 90.00 122 LYS A CA 1
ATOM 962 C C . LYS A 1 122 ? 6.469 -6.396 8.923 1.00 90.00 122 LYS A C 1
ATOM 964 O O . LYS A 1 122 ? 7.063 -5.321 8.916 1.00 90.00 122 LYS A O 1
ATOM 969 N N . ARG A 1 123 ? 6.835 -7.398 8.115 1.00 90.75 123 ARG A N 1
ATOM 970 C CA . ARG A 1 123 ? 7.868 -7.256 7.084 1.00 90.75 123 ARG A CA 1
ATOM 971 C C . ARG A 1 123 ? 7.256 -6.694 5.797 1.00 90.75 123 ARG A C 1
ATOM 973 O O . ARG A 1 123 ? 6.408 -7.340 5.184 1.00 90.75 123 ARG A O 1
ATOM 980 N N . ALA A 1 124 ? 7.760 -5.540 5.359 1.00 88.88 124 ALA A N 1
ATOM 981 C CA . ALA A 1 124 ? 7.322 -4.877 4.132 1.00 88.88 124 ALA A CA 1
ATOM 982 C C . ALA A 1 124 ? 7.345 -5.820 2.912 1.00 88.88 124 ALA A C 1
ATOM 984 O O . ALA A 1 124 ? 8.301 -6.579 2.715 1.00 88.88 12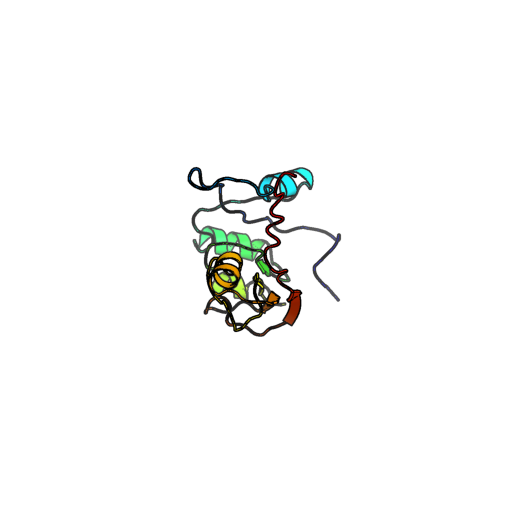4 ALA A O 1
ATOM 985 N N . ASP A 1 125 ? 6.269 -5.770 2.120 1.00 92.06 125 ASP A N 1
ATOM 986 C CA . ASP A 1 125 ? 6.073 -6.504 0.860 1.00 92.06 125 ASP A CA 1
ATOM 987 C C . ASP A 1 125 ? 6.316 -8.025 0.936 1.00 92.06 125 ASP A C 1
ATOM 989 O O . ASP A 1 125 ? 6.699 -8.668 -0.047 1.00 92.06 125 ASP A O 1
ATOM 993 N N . ALA A 1 126 ? 6.133 -8.621 2.121 1.00 95.00 126 ALA A N 1
ATOM 994 C CA . ALA A 1 126 ? 6.472 -10.021 2.382 1.00 95.00 126 ALA A CA 1
ATOM 995 C C . ALA A 1 126 ? 5.279 -10.937 2.680 1.00 95.00 126 ALA A C 1
ATOM 997 O O . ALA A 1 126 ? 5.483 -12.140 2.841 1.00 95.00 126 ALA A O 1
ATOM 998 N N . GLY A 1 127 ? 4.062 -10.399 2.773 1.00 96.06 127 GLY A N 1
ATOM 999 C CA . GLY A 1 127 ? 2.883 -11.212 3.060 1.00 96.06 127 GLY A CA 1
ATOM 1000 C C . GLY A 1 127 ? 2.388 -12.012 1.854 1.00 96.06 127 GLY A C 1
ATOM 1001 O O . GLY A 1 127 ? 2.879 -11.874 0.733 1.00 96.06 127 GLY A O 1
ATOM 1002 N N . ALA A 1 128 ? 1.407 -12.880 2.107 1.00 97.75 128 ALA A N 1
ATOM 1003 C CA . ALA A 1 128 ? 0.862 -13.788 1.103 1.00 97.75 128 ALA A CA 1
ATOM 1004 C C . ALA A 1 128 ? 0.232 -13.029 -0.075 1.00 97.75 128 ALA A C 1
ATOM 1006 O O . ALA A 1 128 ? -0.537 -12.084 0.122 1.00 97.75 128 ALA A O 1
ATOM 1007 N N . ILE A 1 129 ? 0.543 -13.470 -1.293 1.00 98.44 129 ILE A N 1
ATOM 1008 C CA . ILE A 1 129 ? -0.010 -12.911 -2.528 1.00 98.44 129 ILE A CA 1
ATOM 1009 C C . ILE A 1 129 ? -1.476 -13.328 -2.649 1.00 98.44 129 ILE A C 1
ATOM 1011 O O . ILE A 1 129 ? -1.801 -14.507 -2.541 1.00 98.44 129 ILE A O 1
ATOM 1015 N N . VAL A 1 130 ? -2.348 -12.348 -2.880 1.00 98.12 130 VAL A N 1
ATOM 1016 C CA . VAL A 1 130 ? -3.780 -12.551 -3.137 1.00 98.12 130 VAL A CA 1
ATOM 1017 C C . VAL A 1 130 ? -4.039 -12.613 -4.636 1.00 98.12 130 VAL A C 1
ATOM 1019 O O . VAL A 1 130 ? -4.758 -13.486 -5.108 1.00 98.12 130 VAL A O 1
ATOM 1022 N N . ALA A 1 131 ? -3.443 -11.686 -5.384 1.00 98.00 131 ALA A N 1
ATOM 1023 C CA . ALA A 1 131 ? -3.556 -11.614 -6.831 1.00 98.00 131 ALA A CA 1
ATOM 1024 C C . ALA A 1 131 ? -2.309 -10.958 -7.424 1.00 98.00 131 ALA A C 1
ATOM 1026 O O . ALA A 1 131 ? -1.671 -10.119 -6.786 1.00 98.00 131 ALA A O 1
ATOM 1027 N N . GLN A 1 132 ? -1.979 -11.321 -8.658 1.00 98.19 132 GLN A N 1
ATOM 1028 C CA . GLN A 1 132 ? -0.845 -10.762 -9.380 1.00 98.19 132 GLN A CA 1
ATOM 1029 C C . GLN A 1 132 ? -1.170 -10.678 -10.871 1.00 98.19 132 GLN A C 1
ATOM 1031 O O . GLN A 1 132 ? -1.758 -11.603 -11.430 1.00 98.19 132 GLN A O 1
ATOM 1036 N N . LEU A 1 133 ? -0.777 -9.577 -11.509 1.00 98.19 133 LEU A N 1
ATOM 1037 C CA . LEU A 1 133 ? -0.946 -9.353 -12.943 1.00 98.19 133 LEU A CA 1
ATOM 1038 C C . LEU A 1 133 ? 0.398 -8.987 -13.571 1.00 98.19 133 LEU A C 1
ATOM 1040 O O . LEU A 1 133 ? 1.085 -8.094 -13.076 1.00 98.19 133 LEU A O 1
ATOM 1044 N N . ARG A 1 134 ? 0.749 -9.662 -14.669 1.00 98.19 134 ARG A N 1
ATOM 1045 C CA . ARG A 1 134 ? 1.973 -9.425 -15.447 1.00 98.19 134 ARG A CA 1
ATOM 1046 C C . ARG A 1 134 ? 1.752 -8.365 -16.519 1.00 98.19 134 ARG A C 1
ATOM 1048 O O . ARG A 1 134 ? 0.685 -8.298 -17.121 1.00 98.19 134 ARG A O 1
ATOM 1055 N N . ILE A 1 135 ? 2.781 -7.562 -16.760 1.00 96.75 135 ILE A N 1
ATOM 1056 C CA . ILE A 1 135 ? 2.802 -6.468 -17.730 1.00 96.75 135 ILE A CA 1
ATOM 1057 C C . ILE A 1 135 ? 4.138 -6.528 -18.471 1.00 96.75 135 ILE A C 1
ATOM 1059 O O . ILE A 1 135 ? 5.198 -6.475 -17.849 1.00 96.75 135 ILE A O 1
ATOM 1063 N N . ALA A 1 136 ? 4.096 -6.621 -19.799 1.00 96.88 136 ALA A N 1
ATOM 1064 C CA . ALA A 1 136 ? 5.301 -6.573 -20.619 1.00 96.88 136 ALA A CA 1
ATOM 1065 C C . ALA A 1 136 ? 5.885 -5.151 -20.638 1.00 96.88 136 ALA A C 1
ATOM 1067 O O . ALA A 1 136 ? 5.155 -4.173 -20.820 1.00 96.88 136 ALA A O 1
ATOM 1068 N N . ILE A 1 137 ? 7.203 -5.036 -20.488 1.00 93.88 137 ILE A N 1
ATOM 1069 C CA . ILE A 1 137 ? 7.934 -3.782 -20.660 1.00 93.88 137 ILE A CA 1
ATOM 1070 C C . ILE A 1 137 ? 8.336 -3.700 -22.129 1.00 93.88 137 ILE A C 1
ATOM 1072 O O . ILE A 1 137 ? 9.172 -4.463 -22.613 1.00 93.88 137 ILE A O 1
ATOM 1076 N N . ALA A 1 138 ? 7.713 -2.779 -22.861 1.00 89.94 138 ALA A N 1
ATOM 1077 C CA . ALA A 1 138 ? 8.061 -2.566 -24.256 1.00 89.94 138 ALA A CA 1
ATOM 1078 C C . ALA A 1 138 ? 9.510 -2.054 -24.366 1.00 89.94 138 ALA A C 1
ATOM 1080 O O . ALA A 1 138 ? 9.895 -1.147 -23.619 1.00 89.94 138 ALA A O 1
ATOM 1081 N N . PRO A 1 139 ? 10.312 -2.571 -25.314 1.00 82.31 139 PRO A N 1
ATOM 1082 C CA . PRO A 1 139 ? 11.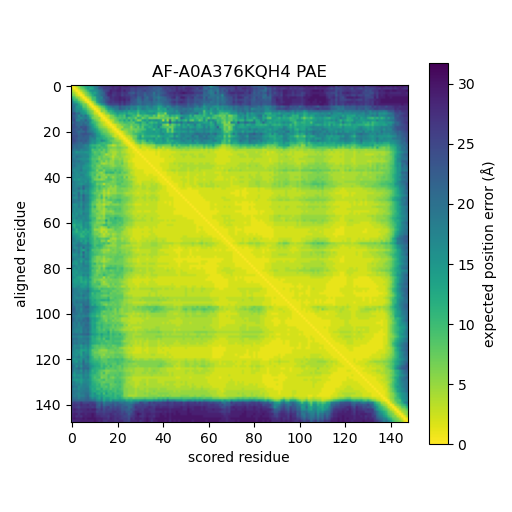638 -2.035 -25.558 1.00 82.31 139 PRO A CA 1
ATOM 1083 C C . PRO A 1 139 ? 11.532 -0.559 -25.936 1.00 82.31 139 PRO A C 1
ATOM 1085 O O . PRO A 1 139 ? 10.634 -0.142 -26.677 1.00 82.31 139 PRO A O 1
ATOM 1088 N N . ARG A 1 140 ? 12.469 0.240 -25.422 1.00 66.06 140 ARG A N 1
ATOM 1089 C CA . ARG A 1 140 ? 12.548 1.675 -25.693 1.00 66.06 140 ARG A CA 1
ATOM 1090 C C . ARG A 1 140 ? 12.703 1.885 -27.204 1.00 66.06 140 ARG A C 1
ATOM 1092 O O . ARG A 1 140 ? 13.792 1.729 -27.748 1.00 66.06 140 ARG A O 1
ATOM 1099 N N . ARG A 1 141 ? 11.616 2.226 -27.905 1.00 47.03 141 ARG A N 1
ATOM 1100 C CA . ARG A 1 141 ? 11.685 2.610 -29.321 1.00 47.03 141 ARG A CA 1
ATOM 1101 C C . ARG A 1 141 ? 12.307 3.998 -29.414 1.00 47.03 141 ARG A C 1
ATOM 1103 O O . ARG A 1 141 ? 11.606 5.003 -29.348 1.00 47.03 141 ARG A O 1
ATOM 1110 N N . TYR A 1 142 ? 13.616 4.059 -29.620 1.00 43.66 142 TYR A N 1
ATOM 1111 C CA . TYR A 1 142 ? 14.211 5.221 -30.265 1.00 43.66 142 TYR A CA 1
ATOM 1112 C C . TYR A 1 142 ? 13.817 5.168 -31.741 1.00 43.66 142 TYR A C 1
ATOM 1114 O O . TYR A 1 142 ? 14.423 4.450 -32.532 1.00 43.66 142 TYR A O 1
ATOM 1122 N N . ARG A 1 143 ? 12.774 5.905 -32.133 1.00 40.28 143 ARG A N 1
ATOM 1123 C CA . ARG A 1 143 ? 12.673 6.324 -33.531 1.00 40.28 143 ARG A CA 1
ATOM 1124 C C . ARG A 1 143 ? 13.773 7.362 -33.735 1.00 40.28 143 ARG A C 1
ATOM 1126 O O . ARG A 1 143 ? 13.587 8.528 -33.403 1.00 40.28 143 ARG A O 1
ATOM 1133 N N . TYR A 1 144 ? 14.916 6.927 -34.258 1.00 37.91 144 TYR A N 1
ATOM 1134 C CA . TYR A 1 144 ? 15.769 7.820 -35.027 1.00 37.91 144 TYR A CA 1
ATOM 1135 C C . TYR A 1 144 ? 14.923 8.295 -36.209 1.00 37.91 144 TYR A C 1
ATOM 1137 O O . TYR A 1 144 ? 14.755 7.577 -37.191 1.00 37.91 144 TYR A O 1
ATOM 1145 N N . TYR A 1 145 ? 14.342 9.487 -36.102 1.00 39.38 145 TYR A N 1
ATOM 1146 C CA . TYR A 1 145 ? 14.069 10.266 -37.299 1.00 39.38 145 TYR A CA 1
ATOM 1147 C C . TYR A 1 145 ? 15.436 10.732 -37.795 1.00 39.38 145 TYR A C 1
ATOM 1149 O O . TYR A 1 145 ? 15.905 11.808 -37.438 1.00 39.38 145 TYR A O 1
ATOM 1157 N N . ALA A 1 146 ? 16.123 9.870 -38.546 1.00 40.62 146 ALA A N 1
ATOM 1158 C CA . ALA A 1 146 ? 17.127 10.356 -39.471 1.00 40.62 146 ALA A CA 1
ATOM 1159 C C . ALA A 1 146 ? 16.345 11.182 -40.497 1.00 40.62 146 ALA A C 1
ATOM 1161 O O . ALA A 1 146 ? 15.576 10.629 -41.284 1.00 40.62 146 ALA A O 1
ATOM 1162 N N . ALA A 1 147 ? 16.439 12.506 -40.377 1.00 40.47 147 ALA A N 1
ATOM 1163 C CA . ALA A 1 147 ? 15.995 13.411 -41.420 1.00 40.47 147 ALA A CA 1
ATOM 1164 C C . ALA A 1 147 ? 16.673 12.960 -42.722 1.00 40.47 147 ALA A C 1
ATOM 1166 O O . ALA A 1 147 ? 17.899 12.857 -42.776 1.00 40.47 147 ALA A O 1
ATOM 1167 N N . SER A 1 148 ? 15.845 12.589 -43.695 1.00 41.72 148 SER A N 1
ATOM 1168 C CA . SER A 1 148 ? 16.236 12.436 -45.098 1.00 41.72 148 SER A CA 1
ATOM 1169 C C . SER A 1 148 ? 15.899 13.730 -45.816 1.00 41.72 148 SER A C 1
ATOM 1171 O O . SER A 1 148 ? 14.921 14.384 -45.381 1.00 41.72 148 SER A O 1
#

pLDDT: mean 81.37, std 20.63, range [24.89, 98.44]